Protein AF-A0AAW8L076-F1 (afdb_monomer_lite)

Foldseek 3Di:
DPPDDLLVLLLVLLVVLLVLLLVLLVCVVDPVSNVVSVVSNCVSVVVSVVSVLVVQLVVDDPVCSVVSSVVVVVVVVVVVVVCVVVVVVVVVVVDDPSVVSNVVSVVSVVVSVVSVVVVVVVVVD

Radius of gyration: 16.41 Å; chains: 1; bounding box: 40×29×45 Å

pLDDT: mean 88.2, std 8.02, range [49.84, 95.94]

Sequence (125 aa):
MDKLNPTTVIKYSYLIAFGLFIVAGLVSSNIFLLGLTIFLIGALLAGAQSSLLPLAAMFYPAVCRAVGVSWMHGIGRIGAILGAFFGSLIFTFNLSLSGIFFILALPTFISFIALSLKVIYEKSK

Secondary structure (DSSP, 8-state):
--SS-HHHHHHHHHHHHHHHHHHHHHSTT-HHHHHHHHHHHHHHHHHHHHHHHHHHHHHS-TTTHHHHHHHHHHHHHHHHHHHHHHHHHHHHTT--HHHHHHHHHHHHHHHHHHHHHHHHHHHT-

Structure (mmCIF, N/CA/C/O backbone):
data_AF-A0AAW8L076-F1
#
_entry.id   AF-A0AAW8L076-F1
#
loop_
_atom_site.group_PDB
_atom_site.id
_atom_site.type_symbol
_atom_site.label_atom_id
_atom_site.label_alt_id
_atom_site.label_comp_id
_atom_site.label_asym_id
_atom_site.label_entity_id
_atom_site.label_seq_id
_atom_site.pdbx_PDB_ins_code
_atom_site.Cartn_x
_atom_site.Cartn_y
_atom_site.Cartn_z
_atom_site.occupancy
_atom_site.B_iso_or_equiv
_atom_site.auth_seq_id
_atom_site.auth_comp_id
_atom_site.auth_asym_id
_atom_site.auth_atom_id
_atom_site.pdbx_PDB_model_num
ATOM 1 N N . MET A 1 1 ? 4.514 -0.003 17.520 1.00 53.19 1 MET A N 1
ATOM 2 C CA . MET A 1 1 ? 3.074 0.311 17.642 1.00 53.19 1 MET A CA 1
ATOM 3 C C . MET A 1 1 ? 2.709 0.935 18.989 1.00 53.19 1 MET A C 1
ATOM 5 O O . MET A 1 1 ? 1.584 1.388 19.113 1.00 53.19 1 MET A O 1
ATOM 9 N N . ASP A 1 2 ? 3.652 1.090 19.931 1.00 49.84 2 ASP A N 1
ATOM 10 C CA . ASP A 1 2 ? 3.307 1.448 21.321 1.00 49.84 2 ASP A CA 1
ATOM 11 C C . ASP A 1 2 ? 3.467 2.933 21.692 1.00 49.84 2 ASP A C 1
ATOM 13 O O . ASP A 1 2 ? 3.232 3.303 22.835 1.00 49.84 2 ASP A O 1
ATOM 17 N N . LYS A 1 3 ? 3.884 3.807 20.759 1.00 57.84 3 LYS A N 1
ATOM 18 C CA . LYS A 1 3 ? 4.128 5.238 21.060 1.00 57.84 3 LYS A CA 1
ATOM 19 C C . LYS A 1 3 ? 3.554 6.243 20.054 1.00 57.84 3 LYS A C 1
ATOM 21 O O . LYS A 1 3 ? 3.545 7.434 20.331 1.00 57.84 3 LYS A O 1
ATOM 26 N N . LEU A 1 4 ? 3.087 5.793 18.888 1.00 61.41 4 LEU A N 1
ATOM 27 C CA . LEU A 1 4 ? 2.571 6.650 17.811 1.00 61.41 4 LEU A CA 1
ATOM 28 C C . LEU A 1 4 ? 1.200 6.139 17.367 1.00 61.41 4 LEU A C 1
ATOM 30 O O . LEU A 1 4 ? 0.998 4.926 17.349 1.00 61.41 4 LEU A O 1
ATOM 34 N N . ASN A 1 5 ? 0.300 7.047 16.968 1.00 75.12 5 ASN A N 1
ATOM 35 C CA . ASN A 1 5 ? -1.038 6.716 16.464 1.00 75.12 5 ASN A CA 1
ATOM 36 C C . ASN A 1 5 ? -0.960 5.594 15.406 1.00 75.12 5 ASN A C 1
ATOM 38 O O . ASN A 1 5 ? -0.458 5.842 14.302 1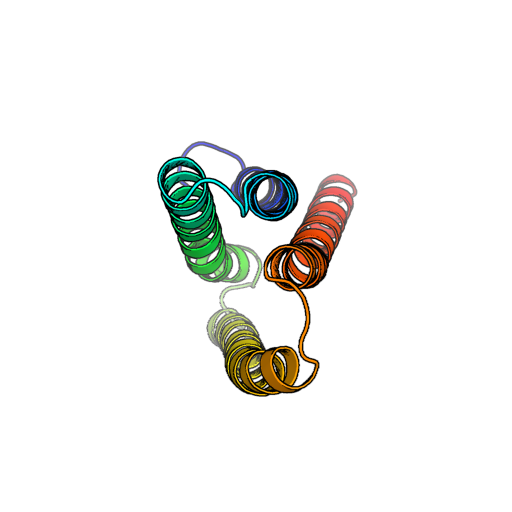.00 75.12 5 ASN A O 1
ATOM 42 N N . PRO A 1 6 ? -1.434 4.371 15.715 1.00 76.38 6 PRO A N 1
ATOM 43 C CA . PRO A 1 6 ? -1.132 3.180 14.921 1.00 76.38 6 PRO A CA 1
ATOM 44 C C .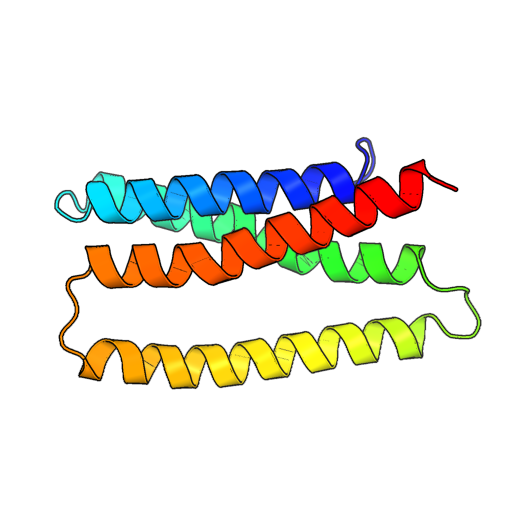 PRO A 1 6 ? -1.707 3.273 13.505 1.00 76.38 6 PRO A C 1
ATOM 46 O O . PRO A 1 6 ? -1.048 2.899 12.539 1.00 76.38 6 PRO A O 1
ATOM 49 N N . THR A 1 7 ? -2.887 3.874 13.357 1.00 80.88 7 THR A N 1
ATOM 50 C CA . THR A 1 7 ? -3.520 4.171 12.063 1.00 80.88 7 THR A CA 1
ATOM 51 C C . THR A 1 7 ? -2.676 5.086 11.181 1.00 80.88 7 THR A C 1
ATOM 53 O O . THR A 1 7 ? -2.523 4.839 9.985 1.00 80.88 7 THR A O 1
ATOM 56 N N . THR A 1 8 ? -2.106 6.137 11.769 1.00 83.31 8 THR A N 1
ATOM 57 C CA . THR A 1 8 ? -1.305 7.136 11.058 1.00 83.31 8 THR A CA 1
ATOM 58 C C . THR A 1 8 ? -0.008 6.533 10.534 1.00 83.31 8 THR A C 1
ATOM 60 O O . THR A 1 8 ? 0.353 6.790 9.387 1.00 83.31 8 THR A O 1
ATOM 63 N N . VAL A 1 9 ? 0.662 5.699 11.335 1.00 87.12 9 VAL A N 1
ATOM 64 C CA . VAL A 1 9 ? 1.902 5.023 10.926 1.00 87.12 9 VAL A CA 1
ATOM 65 C C . VAL A 1 9 ? 1.642 4.098 9.739 1.00 87.12 9 VAL A C 1
ATOM 67 O O . VAL A 1 9 ? 2.312 4.226 8.718 1.00 87.12 9 VAL A O 1
ATOM 70 N N . ILE A 1 10 ? 0.620 3.240 9.826 1.00 89.31 10 ILE A N 1
ATOM 71 C CA . ILE A 1 10 ? 0.287 2.277 8.763 1.00 89.31 10 ILE A CA 1
ATOM 72 C C . ILE A 1 10 ? -0.063 3.011 7.463 1.00 89.31 10 ILE A C 1
ATOM 74 O O . ILE A 1 10 ? 0.422 2.642 6.394 1.00 89.31 10 ILE A O 1
ATOM 78 N N . LYS A 1 11 ? -0.845 4.096 7.550 1.00 90.94 11 LYS A N 1
ATOM 79 C CA . LYS A 1 11 ? -1.176 4.946 6.400 1.00 90.94 11 LYS A CA 1
ATOM 80 C C . LYS A 1 11 ? 0.095 5.445 5.698 1.00 90.94 11 LYS A C 1
ATOM 82 O O . LYS A 1 11 ? 0.234 5.265 4.491 1.00 90.94 11 LYS A O 1
ATOM 87 N N . TYR A 1 12 ? 1.032 6.048 6.430 1.00 91.31 12 TYR A N 1
ATOM 88 C CA . TYR A 1 12 ? 2.269 6.548 5.821 1.00 91.31 12 TYR A CA 1
ATOM 89 C C . TYR A 1 12 ? 3.170 5.426 5.297 1.00 91.31 12 TYR A C 1
ATOM 91 O O . TYR A 1 12 ? 3.794 5.616 4.258 1.00 91.31 12 TYR A O 1
ATOM 99 N N . SER A 1 13 ? 3.186 4.245 5.922 1.00 92.62 13 SER A N 1
ATOM 100 C CA . SER A 1 13 ? 3.898 3.080 5.378 1.00 92.62 13 SER A CA 1
ATOM 101 C C . SER A 1 13 ? 3.388 2.686 3.987 1.00 92.62 13 SER A C 1
ATOM 103 O O . SER A 1 13 ? 4.206 2.454 3.100 1.00 92.62 13 SER A O 1
ATOM 105 N N . TYR A 1 14 ? 2.067 2.686 3.754 1.00 93.12 14 TYR A N 1
ATOM 106 C CA . TYR A 1 14 ? 1.507 2.441 2.415 1.00 93.12 14 TYR A CA 1
ATOM 107 C C . TYR A 1 14 ? 1.818 3.564 1.420 1.00 93.12 14 TYR A C 1
ATOM 109 O O . TYR A 1 14 ? 2.088 3.278 0.256 1.00 93.12 14 TYR A O 1
ATOM 117 N N . LEU A 1 15 ? 1.831 4.826 1.863 1.00 95.12 15 LEU A N 1
ATOM 118 C CA . LEU A 1 15 ? 2.193 5.959 1.003 1.00 95.12 15 LEU A CA 1
ATOM 119 C C . LEU A 1 15 ? 3.662 5.903 0.559 1.00 95.12 15 LEU A C 1
ATOM 121 O O . LEU A 1 15 ? 3.971 6.139 -0.606 1.00 95.12 15 LEU A O 1
ATOM 125 N N . ILE A 1 16 ? 4.567 5.572 1.483 1.00 95.06 16 ILE A N 1
ATOM 126 C CA . ILE A 1 16 ? 5.996 5.427 1.187 1.00 95.06 16 ILE A CA 1
ATOM 127 C C . ILE A 1 16 ? 6.211 4.221 0.267 1.00 95.06 16 ILE A C 1
ATOM 129 O O . ILE A 1 16 ? 6.937 4.336 -0.717 1.00 95.06 16 ILE A O 1
ATOM 133 N N . ALA A 1 17 ? 5.542 3.092 0.528 1.00 94.50 17 ALA A N 1
ATOM 134 C CA . ALA A 1 17 ? 5.602 1.922 -0.347 1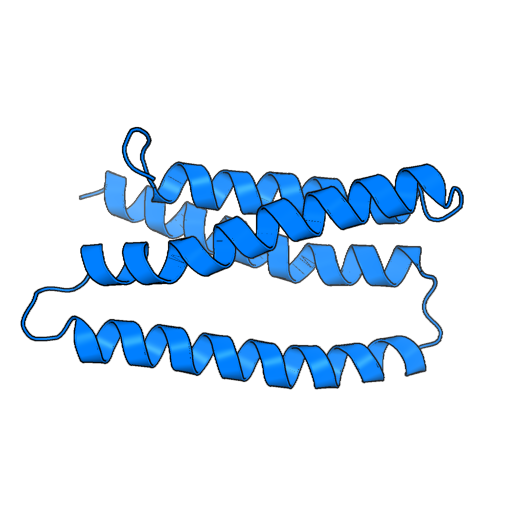.00 94.50 17 ALA A CA 1
ATOM 135 C C . ALA A 1 17 ? 5.105 2.232 -1.771 1.00 94.50 17 ALA A C 1
ATOM 137 O O . ALA A 1 17 ? 5.733 1.806 -2.737 1.00 94.50 17 ALA A O 1
ATOM 138 N N . PHE A 1 18 ? 4.035 3.022 -1.914 1.00 95.94 18 PHE A N 1
ATOM 139 C CA . PHE A 1 18 ? 3.557 3.504 -3.213 1.00 95.94 18 PHE A CA 1
ATOM 140 C C . PHE A 1 18 ? 4.628 4.315 -3.959 1.00 95.94 18 PHE A C 1
ATOM 142 O O . PHE A 1 18 ? 4.926 4.027 -5.119 1.00 95.94 18 PHE A O 1
ATOM 149 N N . GLY A 1 19 ? 5.256 5.285 -3.286 1.00 94.25 19 GLY A N 1
ATOM 150 C CA . GLY A 1 19 ? 6.354 6.057 -3.870 1.00 94.25 19 GLY A CA 1
ATOM 151 C C . GLY A 1 19 ? 7.536 5.173 -4.278 1.00 94.25 19 GLY A C 1
ATOM 152 O O . GLY A 1 19 ? 8.082 5.329 -5.368 1.00 94.25 19 GLY A O 1
ATOM 153 N N . LEU A 1 20 ? 7.891 4.190 -3.448 1.00 94.50 20 LEU A N 1
ATOM 154 C CA . LEU A 1 20 ? 8.965 3.246 -3.751 1.00 94.50 20 LEU A CA 1
ATOM 155 C C . LEU A 1 20 ? 8.643 2.336 -4.941 1.00 94.50 20 LEU A C 1
ATOM 157 O O . LEU A 1 20 ? 9.558 2.029 -5.697 1.00 94.50 20 LEU A O 1
ATOM 161 N N . PHE A 1 21 ? 7.383 1.945 -5.158 1.00 94.69 21 PHE A N 1
ATOM 162 C CA . PHE A 1 21 ? 6.988 1.211 -6.367 1.00 94.69 21 PHE A CA 1
ATOM 163 C C . PHE A 1 21 ? 7.203 2.034 -7.640 1.00 94.69 21 PHE A C 1
ATOM 165 O O . PHE A 1 21 ? 7.709 1.508 -8.630 1.00 94.69 21 PHE A O 1
ATOM 172 N N . ILE A 1 22 ? 6.888 3.332 -7.607 1.00 94.50 22 ILE A N 1
ATOM 173 C CA . ILE A 1 22 ? 7.158 4.238 -8.734 1.00 94.50 22 ILE A CA 1
ATOM 174 C C . ILE A 1 22 ? 8.667 4.328 -8.986 1.00 94.50 22 ILE A C 1
ATOM 176 O O . ILE A 1 22 ? 9.114 4.188 -10.123 1.00 94.50 22 ILE A O 1
ATOM 180 N N . VAL A 1 23 ? 9.464 4.505 -7.927 1.00 93.69 23 VAL A N 1
ATOM 181 C CA . VAL A 1 23 ? 10.931 4.556 -8.033 1.00 93.69 23 VAL A CA 1
ATOM 182 C C . VAL A 1 23 ? 11.498 3.233 -8.557 1.00 93.69 23 VAL A C 1
ATOM 184 O O . VAL A 1 23 ? 12.354 3.254 -9.437 1.00 93.69 23 VAL A O 1
ATOM 187 N N . ALA A 1 24 ? 10.997 2.084 -8.097 1.00 92.81 24 ALA A N 1
ATOM 188 C CA . ALA A 1 24 ? 11.401 0.768 -8.596 1.00 92.81 24 ALA A CA 1
ATOM 189 C C . ALA A 1 24 ? 11.109 0.613 -10.099 1.00 92.81 24 ALA A C 1
ATOM 191 O O . ALA A 1 24 ? 11.925 0.056 -10.833 1.00 92.81 24 ALA A O 1
ATOM 192 N N . GLY A 1 25 ? 9.990 1.172 -10.573 1.00 90.94 25 GLY A N 1
ATOM 193 C CA . GLY A 1 25 ? 9.662 1.231 -11.995 1.00 90.94 25 GLY A CA 1
ATOM 194 C C . GLY A 1 25 ? 10.636 2.084 -12.815 1.00 90.94 25 GLY A C 1
ATOM 195 O O . GLY A 1 25 ? 10.959 1.717 -13.942 1.00 90.94 25 GLY A O 1
ATOM 196 N N . LEU A 1 26 ? 11.138 3.191 -12.264 1.00 90.38 26 LEU A N 1
ATOM 197 C CA . LEU A 1 26 ? 12.093 4.078 -12.947 1.00 90.38 26 LEU A CA 1
ATOM 198 C C . LEU A 1 26 ? 13.531 3.543 -12.924 1.00 90.38 26 LEU A C 1
ATOM 200 O O . LEU A 1 26 ? 14.303 3.791 -13.847 1.00 90.38 26 LEU A O 1
ATOM 204 N N . VAL A 1 27 ? 13.896 2.808 -11.873 1.00 90.88 27 VAL A N 1
ATOM 205 C CA . VAL A 1 27 ? 15.259 2.304 -11.655 1.00 90.88 27 VAL A CA 1
ATOM 206 C C . VAL A 1 27 ? 15.402 0.829 -12.062 1.00 90.88 27 VAL A C 1
ATOM 208 O O . VAL A 1 27 ? 16.387 0.168 -11.736 1.00 90.88 27 VAL A O 1
ATOM 211 N N . SER A 1 28 ? 14.463 0.305 -12.855 1.00 84.31 28 SER A N 1
ATOM 212 C CA . SER A 1 28 ? 14.457 -1.094 -13.308 1.00 84.31 28 SER A CA 1
ATOM 213 C C . SER A 1 28 ? 15.733 -1.528 -14.044 1.00 84.31 28 SER A C 1
ATOM 215 O O . SER A 1 28 ? 16.012 -2.719 -14.128 1.00 84.31 28 SER A O 1
ATOM 217 N N . SER A 1 29 ? 16.517 -0.580 -14.566 1.00 84.81 29 SER A N 1
ATOM 218 C CA . SER A 1 29 ? 17.762 -0.839 -15.301 1.00 84.81 29 SER A CA 1
ATOM 219 C C . SER A 1 29 ? 18.969 -1.145 -14.404 1.00 84.81 29 SER A C 1
ATOM 221 O O . SER A 1 29 ? 19.929 -1.750 -14.875 1.00 84.81 29 SER A O 1
ATOM 223 N N . ASN A 1 30 ? 18.961 -0.729 -13.130 1.00 90.62 30 ASN A N 1
ATOM 224 C CA . ASN A 1 30 ? 20.080 -0.940 -12.206 1.00 90.62 30 ASN A CA 1
ATOM 225 C C . ASN A 1 30 ? 19.698 -1.955 -11.121 1.00 90.62 30 ASN A C 1
ATOM 227 O O . ASN A 1 30 ? 18.965 -1.634 -10.187 1.00 90.62 30 ASN A O 1
ATOM 231 N N . ILE A 1 31 ? 20.254 -3.166 -11.220 1.00 91.00 31 ILE A N 1
ATOM 232 C CA . ILE A 1 31 ? 19.988 -4.294 -10.312 1.00 91.00 31 ILE A CA 1
ATOM 233 C C . ILE A 1 31 ? 20.214 -3.949 -8.837 1.00 91.00 31 ILE A C 1
ATOM 235 O O . ILE A 1 31 ? 19.438 -4.388 -7.989 1.00 91.00 31 ILE A O 1
ATOM 239 N N . PHE A 1 32 ? 21.238 -3.155 -8.511 1.00 93.81 32 PHE A N 1
ATOM 240 C CA . PHE A 1 32 ? 21.551 -2.842 -7.117 1.00 93.81 32 PHE A CA 1
ATOM 241 C C . PHE A 1 32 ? 20.488 -1.928 -6.491 1.00 93.81 32 PHE A C 1
ATOM 243 O O . PHE A 1 32 ? 19.958 -2.229 -5.420 1.00 93.81 32 PHE A O 1
ATOM 250 N N . LEU A 1 33 ? 20.118 -0.841 -7.179 1.00 91.44 33 LEU A N 1
ATOM 251 C CA . LEU A 1 33 ? 19.060 0.060 -6.702 1.00 91.44 33 LEU A CA 1
ATOM 252 C C . LEU A 1 33 ? 17.682 -0.614 -6.738 1.00 91.44 33 LEU A C 1
ATOM 254 O O . LEU A 1 33 ? 16.859 -0.380 -5.850 1.00 91.44 33 LEU A O 1
ATOM 258 N N . LEU A 1 34 ? 17.430 -1.469 -7.729 1.00 92.88 34 LEU A N 1
ATOM 259 C CA . LEU A 1 34 ? 16.206 -2.257 -7.800 1.00 92.88 34 LEU A CA 1
ATOM 260 C C . LEU A 1 34 ? 16.088 -3.207 -6.595 1.00 92.88 34 LEU A C 1
ATOM 262 O O . LEU A 1 34 ? 15.055 -3.241 -5.932 1.00 92.88 34 LEU A O 1
ATOM 266 N N . GLY A 1 35 ? 17.158 -3.928 -6.254 1.00 92.56 35 GLY A N 1
ATOM 267 C CA . GLY A 1 35 ? 17.182 -4.802 -5.079 1.00 92.56 35 GLY A CA 1
ATOM 268 C C . GLY A 1 35 ? 16.929 -4.037 -3.778 1.00 92.56 35 GLY A C 1
ATOM 269 O O . GLY A 1 35 ? 16.107 -4.458 -2.962 1.00 92.56 35 GLY A O 1
ATOM 270 N N . LEU A 1 36 ? 17.569 -2.875 -3.613 1.00 95.12 36 LEU A N 1
ATOM 271 C CA . LEU A 1 36 ? 17.378 -2.019 -2.440 1.00 95.12 36 LEU A CA 1
ATOM 272 C C . LEU A 1 36 ? 15.933 -1.508 -2.328 1.00 95.12 36 LEU A C 1
ATOM 274 O O . LEU A 1 36 ? 15.341 -1.552 -1.251 1.00 95.12 36 LEU A O 1
ATOM 278 N N . THR A 1 37 ? 15.346 -1.043 -3.432 1.00 93.94 37 THR A N 1
ATOM 279 C CA . THR A 1 37 ? 13.963 -0.539 -3.443 1.00 93.94 37 THR A CA 1
ATOM 280 C C . THR A 1 37 ? 12.952 -1.648 -3.160 1.00 93.94 37 THR A C 1
ATOM 282 O O . THR A 1 37 ? 12.080 -1.454 -2.315 1.00 93.94 37 THR A O 1
ATOM 285 N N . ILE A 1 38 ? 13.101 -2.832 -3.762 1.00 94.00 38 ILE A N 1
ATOM 286 C CA . ILE A 1 38 ? 12.242 -3.997 -3.486 1.00 94.00 38 ILE A CA 1
ATOM 287 C C . ILE A 1 38 ? 12.361 -4.437 -2.022 1.00 94.00 38 ILE A C 1
ATOM 289 O O . ILE A 1 38 ? 11.346 -4.729 -1.387 1.00 94.00 38 ILE A O 1
ATOM 293 N N . PHE A 1 39 ? 13.572 -4.441 -1.461 1.00 95.69 39 PHE A N 1
ATOM 294 C CA . PHE A 1 39 ? 13.784 -4.754 -0.049 1.00 95.69 39 PHE A CA 1
ATOM 295 C C . PHE A 1 39 ? 13.028 -3.782 0.867 1.00 95.69 39 PHE A C 1
ATOM 297 O O . PHE A 1 39 ? 12.312 -4.212 1.775 1.00 95.69 39 PHE A O 1
ATOM 304 N N . LEU A 1 40 ? 13.123 -2.475 0.598 1.00 95.56 40 LEU A N 1
ATOM 305 C CA . LEU A 1 40 ? 12.409 -1.449 1.362 1.00 95.56 40 LEU A CA 1
ATOM 306 C C . LEU A 1 40 ? 10.885 -1.583 1.229 1.00 95.56 40 LEU A C 1
ATOM 308 O O . LEU A 1 40 ? 10.178 -1.489 2.234 1.00 95.56 40 LEU A O 1
ATOM 312 N N . ILE A 1 41 ? 10.379 -1.851 0.020 1.00 95.31 41 ILE A N 1
ATOM 313 C CA . ILE A 1 41 ? 8.953 -2.127 -0.226 1.00 95.31 41 ILE A CA 1
ATOM 314 C C . ILE A 1 41 ? 8.496 -3.320 0.620 1.00 95.31 41 ILE A C 1
ATOM 316 O O . ILE A 1 41 ? 7.487 -3.226 1.323 1.00 95.31 41 ILE A O 1
ATOM 320 N N . GLY A 1 42 ? 9.249 -4.422 0.587 1.00 94.06 42 GLY A N 1
ATOM 321 C CA . GLY A 1 42 ? 8.948 -5.632 1.347 1.00 94.06 42 GLY A CA 1
ATOM 322 C C . GLY A 1 42 ? 8.914 -5.380 2.853 1.00 94.06 42 GLY A C 1
ATOM 323 O O . GLY A 1 42 ? 7.942 -5.749 3.513 1.00 94.06 42 GLY A O 1
ATOM 324 N N . ALA A 1 43 ? 9.922 -4.689 3.390 1.00 93.69 43 ALA A N 1
ATOM 325 C CA . ALA A 1 43 ? 9.992 -4.348 4.810 1.00 93.69 43 ALA A CA 1
ATOM 326 C C . ALA A 1 43 ? 8.795 -3.489 5.262 1.00 93.69 43 ALA A C 1
ATOM 328 O O . ALA A 1 43 ? 8.173 -3.774 6.290 1.00 93.69 43 ALA A O 1
ATOM 329 N N . LEU A 1 44 ? 8.430 -2.470 4.475 1.00 93.38 44 LEU A N 1
ATOM 330 C CA . LEU A 1 44 ? 7.306 -1.579 4.777 1.00 93.38 44 LEU A CA 1
ATOM 331 C C . LEU A 1 44 ? 5.958 -2.300 4.705 1.00 93.38 44 LEU A C 1
ATOM 333 O O . LEU A 1 44 ? 5.149 -2.177 5.627 1.00 93.38 44 LEU A O 1
ATOM 337 N N . LEU A 1 45 ? 5.709 -3.062 3.637 1.00 92.75 45 LEU A N 1
ATOM 338 C CA . LEU A 1 45 ? 4.431 -3.748 3.443 1.00 92.75 45 LEU A CA 1
ATOM 339 C C . LEU A 1 45 ? 4.239 -4.906 4.422 1.00 92.75 45 LEU A C 1
ATOM 341 O O . LEU A 1 45 ? 3.144 -5.054 4.959 1.00 92.75 45 LEU A O 1
ATOM 345 N N . ALA A 1 46 ? 5.280 -5.688 4.717 1.00 91.31 46 ALA A N 1
ATOM 346 C CA . ALA A 1 46 ? 5.194 -6.76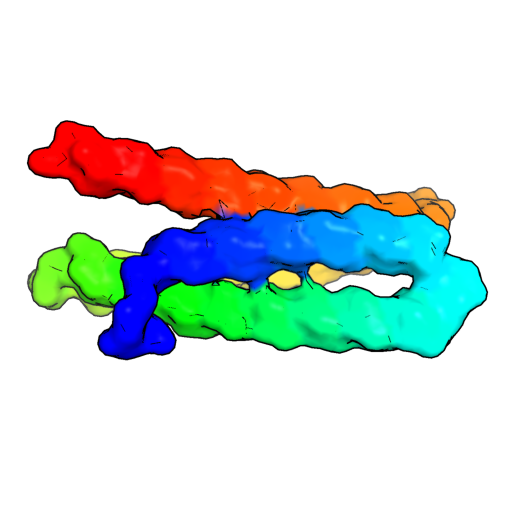1 5.709 1.00 91.31 46 ALA A CA 1
ATOM 347 C C . ALA A 1 46 ? 4.897 -6.208 7.117 1.00 91.31 46 ALA A C 1
ATOM 349 O O . ALA A 1 46 ? 4.048 -6.740 7.845 1.00 91.31 46 ALA A O 1
ATOM 350 N N . GLY A 1 47 ? 5.530 -5.087 7.484 1.00 88.62 47 GLY A N 1
ATOM 351 C CA . GLY A 1 47 ? 5.234 -4.377 8.731 1.00 88.62 47 GLY A CA 1
ATOM 352 C C . GLY A 1 47 ? 3.813 -3.798 8.761 1.00 88.62 47 GLY A C 1
ATOM 353 O O . GLY A 1 47 ? 3.097 -3.926 9.757 1.00 88.62 47 GLY A O 1
ATOM 354 N N . ALA A 1 48 ? 3.356 -3.212 7.654 1.00 90.56 48 ALA A N 1
ATOM 355 C CA . ALA A 1 48 ? 2.007 -2.660 7.547 1.00 90.56 48 ALA A CA 1
ATOM 356 C C . ALA A 1 48 ? 0.919 -3.751 7.592 1.00 90.56 48 ALA A C 1
ATOM 358 O O . ALA A 1 48 ? -0.104 -3.576 8.244 1.00 90.56 48 ALA A O 1
ATOM 359 N N . GLN A 1 49 ? 1.137 -4.898 6.948 1.00 88.62 49 GLN A N 1
ATOM 360 C CA . GLN A 1 49 ? 0.186 -6.015 6.935 1.00 88.62 49 GLN A CA 1
ATOM 361 C C . GLN A 1 49 ? 0.044 -6.676 8.311 1.00 88.62 49 GLN A C 1
ATOM 363 O O . GLN A 1 49 ? -1.072 -6.925 8.765 1.00 88.62 49 GLN A O 1
ATOM 368 N N . SER A 1 50 ? 1.154 -6.905 9.017 1.00 88.69 50 SER A N 1
ATOM 369 C CA . SER A 1 50 ? 1.122 -7.507 10.360 1.00 88.69 50 SER A CA 1
ATOM 370 C C . SER A 1 50 ? 0.466 -6.601 11.411 1.00 88.69 50 SER A C 1
ATOM 372 O O . SER A 1 50 ? -0.189 -7.091 12.331 1.00 88.69 50 SER A O 1
ATOM 374 N N . SER A 1 51 ? 0.567 -5.281 11.249 1.00 88.56 51 SER A N 1
ATOM 375 C CA . SER A 1 51 ? -0.017 -4.294 12.167 1.00 88.56 51 SER A CA 1
ATOM 376 C C . SER A 1 51 ? -1.516 -4.026 11.956 1.00 88.56 51 SER A C 1
ATOM 378 O O . SER A 1 51 ? -2.171 -3.507 12.866 1.00 88.56 51 SER A O 1
ATOM 380 N N . LEU A 1 52 ? -2.099 -4.435 10.821 1.00 88.38 52 LEU A N 1
ATOM 381 C CA . LEU A 1 52 ? -3.542 -4.315 10.565 1.00 88.38 52 LEU A CA 1
ATOM 382 C C . LEU A 1 52 ? -4.388 -5.225 11.471 1.00 88.38 52 LEU A C 1
ATOM 384 O O . LEU A 1 52 ? -5.461 -4.808 11.907 1.00 88.38 52 LEU A O 1
ATOM 388 N N . LEU A 1 53 ? -3.914 -6.437 11.802 1.00 87.19 53 LEU A N 1
ATOM 389 C CA . LEU A 1 53 ? -4.662 -7.357 12.675 1.00 87.19 53 LEU A CA 1
ATOM 390 C C . LEU A 1 53 ? -4.870 -6.783 14.088 1.00 87.19 53 LEU A C 1
ATOM 392 O O . LEU A 1 53 ? -6.019 -6.720 14.535 1.00 87.19 53 LEU A O 1
ATOM 396 N N . PRO A 1 54 ? -3.824 -6.305 14.791 1.00 87.31 54 PRO A N 1
ATOM 397 C CA . PRO A 1 54 ? -4.005 -5.652 16.085 1.00 87.31 54 PRO A CA 1
ATOM 398 C C . PRO A 1 54 ? -4.833 -4.368 15.993 1.00 87.31 54 PRO A C 1
ATOM 400 O O . PRO A 1 54 ? -5.611 -4.078 16.900 1.00 87.31 54 PRO A O 1
ATOM 403 N N . LEU A 1 55 ? -4.718 -3.615 14.892 1.00 86.56 55 LEU A N 1
ATOM 404 C CA . LEU A 1 55 ? -5.534 -2.420 14.680 1.00 86.56 55 LEU A CA 1
ATOM 405 C C . LEU A 1 55 ? -7.034 -2.754 14.644 1.00 86.56 55 LEU A C 1
ATOM 407 O O . LEU A 1 55 ? -7.828 -2.059 15.277 1.00 86.56 55 LEU A O 1
ATOM 411 N N . ALA A 1 56 ? -7.423 -3.824 13.948 1.00 85.56 56 ALA A N 1
ATOM 412 C CA . ALA A 1 56 ? -8.807 -4.289 13.942 1.00 85.56 56 ALA A CA 1
ATOM 413 C C . ALA A 1 56 ? -9.255 -4.779 15.327 1.00 85.56 56 ALA A C 1
ATOM 415 O O . ALA A 1 56 ? -10.364 -4.470 15.763 1.00 85.56 56 ALA A O 1
ATOM 416 N N . ALA A 1 57 ? -8.383 -5.478 16.058 1.00 86.19 57 ALA A N 1
ATOM 417 C CA . ALA A 1 57 ? -8.683 -5.954 17.407 1.00 86.19 57 ALA A CA 1
ATOM 418 C C . ALA A 1 57 ? -8.980 -4.809 18.396 1.00 86.19 57 ALA A C 1
ATOM 420 O O . ALA A 1 57 ? -9.848 -4.959 19.258 1.00 86.19 57 ALA A O 1
ATOM 421 N N . MET A 1 58 ? -8.301 -3.665 18.253 1.00 85.56 58 MET A N 1
ATOM 422 C CA . MET A 1 58 ? -8.557 -2.464 19.060 1.00 85.56 58 MET A CA 1
ATOM 423 C C . MET A 1 58 ? -9.873 -1.763 18.700 1.00 85.56 58 MET A C 1
ATOM 425 O O . MET A 1 58 ? -10.449 -1.088 19.547 1.00 85.56 58 MET A O 1
ATOM 429 N N . PHE A 1 59 ? -10.360 -1.923 17.467 1.00 82.12 59 PHE A N 1
ATOM 430 C CA . PHE A 1 59 ? -11.578 -1.262 16.997 1.00 82.12 59 PHE A CA 1
ATOM 431 C C . PHE A 1 59 ? -12.863 -2.005 17.400 1.00 82.12 59 PHE A C 1
ATOM 433 O O . PHE A 1 59 ? -13.884 -1.372 17.663 1.00 82.12 59 PHE A O 1
ATOM 440 N N . TYR A 1 60 ? -12.832 -3.341 17.462 1.00 84.19 60 TYR A N 1
ATOM 441 C CA . TYR A 1 60 ? -14.012 -4.144 17.800 1.00 84.19 60 TYR A CA 1
ATOM 442 C C . TYR A 1 60 ? -14.205 -4.326 19.324 1.00 84.19 60 TYR A C 1
ATOM 444 O O . TYR A 1 60 ? -13.240 -4.623 20.044 1.00 84.19 60 TYR A O 1
ATOM 452 N N . PRO A 1 61 ? -15.452 -4.225 19.837 1.00 85.75 61 PRO A N 1
ATOM 453 C CA . PRO A 1 61 ? -15.757 -4.517 21.235 1.00 85.75 61 PRO A CA 1
ATOM 454 C C . PRO A 1 61 ? -15.515 -5.997 21.553 1.00 85.75 61 PRO A C 1
ATOM 456 O O . PRO A 1 61 ? -15.591 -6.863 20.681 1.00 85.75 61 PRO A O 1
ATOM 459 N N . ALA A 1 62 ? -15.229 -6.296 22.823 1.00 88.62 62 ALA A N 1
ATOM 460 C CA . ALA A 1 62 ? -14.758 -7.617 23.252 1.00 88.62 62 ALA A CA 1
ATOM 461 C C . ALA A 1 62 ? -15.677 -8.774 22.821 1.00 88.62 62 ALA A C 1
ATOM 463 O O . ALA A 1 62 ? -15.181 -9.832 22.448 1.00 88.62 62 ALA A O 1
ATOM 464 N N . VAL A 1 63 ? -16.993 -8.541 22.798 1.00 90.44 63 VAL A N 1
ATOM 465 C CA . VAL A 1 63 ? -18.015 -9.547 22.468 1.00 90.44 63 VAL A CA 1
ATOM 466 C C . VAL A 1 63 ? -17.920 -10.036 21.015 1.00 90.44 63 VAL A C 1
ATOM 468 O O . VAL A 1 63 ? -18.201 -11.197 20.746 1.00 90.44 63 VAL A O 1
ATOM 471 N N . CYS A 1 64 ? -17.488 -9.189 20.073 1.00 88.56 64 CYS A N 1
ATOM 472 C CA . CYS A 1 64 ? -17.397 -9.543 18.649 1.00 88.56 64 CYS A CA 1
ATOM 473 C C . CYS A 1 64 ? -15.980 -9.435 18.061 1.00 88.56 64 CYS A C 1
ATOM 475 O O . CYS A 1 64 ? -15.789 -9.671 16.868 1.00 88.56 64 CYS A O 1
ATOM 477 N N . ARG A 1 65 ? -14.967 -9.138 18.886 1.00 91.00 65 ARG A N 1
ATOM 478 C CA . ARG A 1 65 ? -13.576 -8.941 18.449 1.00 91.00 65 ARG A CA 1
ATOM 479 C C . ARG A 1 65 ? -13.009 -10.130 17.679 1.00 91.00 65 ARG A C 1
ATOM 481 O O . ARG A 1 65 ? -12.417 -9.934 16.623 1.00 91.00 65 ARG A O 1
ATOM 488 N N . ALA A 1 66 ? -13.203 -11.348 18.184 1.00 89.62 66 ALA A N 1
ATOM 489 C CA . ALA A 1 66 ? -12.673 -12.554 17.547 1.00 89.62 66 ALA A CA 1
ATOM 490 C C . ALA A 1 66 ? -13.261 -12.770 16.141 1.00 89.62 66 ALA A C 1
ATOM 492 O O . ALA A 1 66 ? -12.523 -13.064 15.205 1.00 89.62 66 ALA A O 1
ATOM 493 N N . VAL A 1 67 ? -14.571 -12.549 15.986 1.00 91.50 67 VAL A 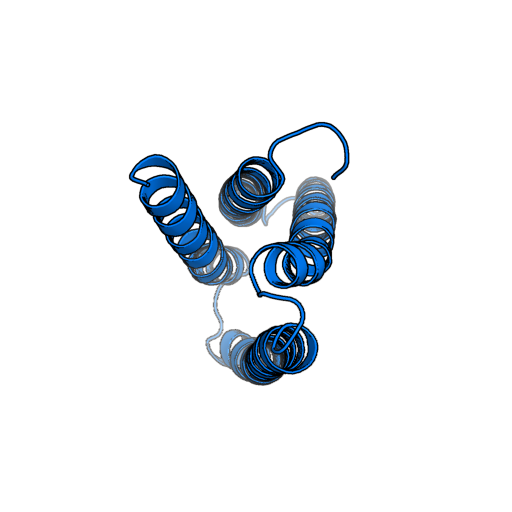N 1
ATOM 494 C CA . VAL A 1 67 ? -15.286 -12.691 14.708 1.00 91.50 67 VAL A CA 1
ATOM 495 C C . VAL A 1 67 ? -14.909 -11.572 13.731 1.00 91.50 67 VAL A C 1
ATOM 497 O O . VAL A 1 67 ? -14.699 -11.826 12.548 1.00 91.50 67 VAL A O 1
ATOM 500 N N . GLY A 1 68 ? -14.773 -10.333 14.209 1.00 87.94 68 GLY A N 1
ATOM 501 C CA . GLY A 1 68 ? -14.352 -9.209 13.367 1.00 87.94 68 GLY A CA 1
ATOM 502 C C . GLY A 1 68 ? -12.928 -9.378 12.827 1.00 87.94 68 GLY A C 1
ATOM 503 O O . GLY A 1 68 ? -12.679 -9.186 11.636 1.00 87.94 68 GLY A O 1
ATOM 504 N N . VAL A 1 69 ? -11.990 -9.798 13.683 1.00 90.31 69 VAL A N 1
ATOM 505 C CA . VAL A 1 69 ? -10.594 -10.036 13.282 1.00 90.31 69 VAL A CA 1
ATOM 506 C C . VAL A 1 69 ? -10.479 -11.233 12.330 1.00 90.31 69 VAL A C 1
ATOM 508 O O . VAL A 1 69 ? -9.707 -11.163 11.370 1.00 90.31 69 VAL A O 1
ATOM 511 N N . SER A 1 70 ? -11.251 -12.307 12.538 1.00 90.75 70 SER A N 1
ATOM 512 C CA . SER A 1 70 ? -11.225 -13.474 11.646 1.00 90.75 70 SER A CA 1
ATOM 513 C C . SER A 1 70 ? -11.759 -13.150 10.248 1.00 90.75 70 SER A C 1
ATOM 515 O O . SER A 1 70 ? -11.125 -13.537 9.266 1.00 90.75 70 SER A O 1
ATOM 517 N N . TRP A 1 71 ? -12.839 -12.369 10.134 1.00 92.81 71 TRP A N 1
ATOM 518 C CA . TRP A 1 71 ? -13.336 -11.876 8.843 1.00 92.81 71 TRP A CA 1
ATOM 519 C C . TRP A 1 71 ? -12.307 -11.015 8.114 1.00 92.81 71 TRP A C 1
ATOM 521 O O . TRP A 1 71 ? -12.061 -11.221 6.924 1.00 92.81 71 TRP A O 1
ATOM 531 N N . MET A 1 72 ? -11.653 -10.095 8.829 1.00 90.25 72 MET A N 1
ATOM 532 C CA . MET A 1 72 ? -10.601 -9.264 8.245 1.00 90.25 72 MET A CA 1
ATOM 533 C C . MET A 1 72 ? -9.445 -10.119 7.700 1.00 90.25 72 MET A C 1
ATOM 535 O O . MET A 1 72 ? -8.990 -9.905 6.575 1.00 90.25 72 MET A O 1
ATOM 539 N N . HIS A 1 73 ? -8.986 -11.114 8.468 1.00 89.00 73 HIS A N 1
ATOM 540 C CA . HIS A 1 73 ? -7.920 -12.009 8.017 1.00 89.00 73 HIS A CA 1
ATOM 541 C C . HIS A 1 73 ? -8.360 -12.884 6.834 1.00 89.00 73 HIS A C 1
ATOM 543 O O . HIS A 1 73 ? -7.589 -13.066 5.891 1.00 89.00 73 HIS A O 1
ATOM 549 N N . GLY A 1 74 ? -9.599 -13.386 6.855 1.00 91.69 74 GLY A N 1
ATOM 550 C CA . GLY A 1 74 ? -10.179 -14.177 5.769 1.00 91.69 74 GLY A CA 1
ATOM 551 C C . GLY A 1 74 ? -10.185 -13.420 4.440 1.00 91.69 74 GLY A C 1
ATOM 552 O O . GLY A 1 74 ? -9.680 -13.931 3.440 1.00 91.69 74 GLY A O 1
ATOM 553 N N . ILE A 1 75 ? -10.646 -12.167 4.440 1.00 91.44 75 ILE A N 1
ATOM 554 C CA . ILE A 1 75 ? -10.616 -11.300 3.250 1.00 91.44 75 ILE A CA 1
ATOM 555 C C . ILE A 1 75 ? -9.171 -11.060 2.783 1.00 91.44 75 ILE A C 1
ATOM 557 O O . ILE A 1 75 ? -8.886 -11.143 1.587 1.00 91.44 75 ILE A O 1
ATOM 561 N N . GLY A 1 76 ? -8.237 -10.841 3.715 1.00 89.50 76 GLY A N 1
ATOM 562 C CA . GLY A 1 76 ? -6.813 -10.701 3.391 1.00 89.50 76 GLY A CA 1
ATOM 563 C C . GLY A 1 76 ? -6.237 -11.917 2.653 1.00 89.50 76 GLY A C 1
ATOM 564 O O . GLY A 1 76 ? -5.454 -11.764 1.714 1.00 89.50 76 GLY A O 1
ATOM 565 N N . ARG A 1 77 ? -6.666 -13.135 3.012 1.00 92.12 77 ARG A N 1
ATOM 566 C CA . ARG A 1 77 ? -6.245 -14.370 2.327 1.00 92.12 77 ARG A CA 1
ATOM 567 C C . ARG A 1 77 ? -6.822 -14.501 0.923 1.00 92.12 77 ARG A C 1
ATOM 569 O O . ARG A 1 77 ? -6.095 -14.927 0.030 1.00 92.12 77 ARG A O 1
ATOM 576 N N . ILE A 1 78 ? -8.068 -14.083 0.705 1.00 93.31 78 ILE A N 1
ATOM 577 C CA . ILE A 1 78 ? -8.654 -14.029 -0.644 1.00 93.31 78 ILE A CA 1
ATOM 578 C C . ILE A 1 78 ? -7.821 -13.100 -1.536 1.00 93.31 78 ILE A C 1
ATOM 580 O O . ILE A 1 78 ? -7.475 -13.472 -2.656 1.00 93.31 78 ILE A O 1
ATOM 584 N N . GLY A 1 79 ? -7.418 -11.938 -1.013 1.00 89.38 79 GLY A N 1
ATOM 585 C CA . GLY A 1 79 ? -6.522 -11.017 -1.715 1.00 89.38 79 GLY A CA 1
ATOM 586 C C . GLY A 1 79 ? -5.178 -11.649 -2.092 1.00 89.38 79 GLY A C 1
ATOM 587 O O . GLY A 1 79 ? -4.706 -11.443 -3.205 1.00 89.38 79 GLY A O 1
ATOM 588 N N . ALA A 1 80 ? -4.587 -12.469 -1.219 1.00 89.44 80 ALA A N 1
ATOM 589 C CA . ALA A 1 80 ? -3.345 -13.184 -1.523 1.00 89.44 80 ALA A CA 1
ATOM 590 C C . ALA A 1 80 ? -3.518 -14.238 -2.634 1.00 89.44 80 ALA A C 1
ATOM 592 O O . ALA A 1 80 ? -2.659 -14.349 -3.509 1.00 89.44 80 ALA A O 1
ATOM 593 N N . ILE A 1 81 ? -4.634 -14.978 -2.633 1.00 93.44 81 ILE A N 1
ATOM 594 C CA . ILE A 1 81 ? -4.954 -15.969 -3.675 1.00 93.44 81 ILE A CA 1
ATOM 595 C C . ILE A 1 81 ? -5.141 -15.273 -5.026 1.00 93.44 81 ILE A C 1
ATOM 597 O O . ILE A 1 81 ? -4.508 -15.648 -6.014 1.00 93.44 81 ILE A O 1
ATOM 601 N N . LEU A 1 82 ? -5.964 -14.221 -5.059 1.00 92.00 82 LEU A N 1
ATOM 602 C CA . LEU A 1 82 ? -6.177 -13.419 -6.262 1.00 92.00 82 LEU A CA 1
ATOM 603 C C . LEU A 1 82 ? -4.876 -12.752 -6.720 1.00 92.00 82 LEU A C 1
ATOM 605 O O . LEU A 1 82 ? -4.597 -12.722 -7.911 1.00 92.00 82 LEU A O 1
ATOM 609 N N . GLY A 1 83 ? -4.049 -12.272 -5.791 1.00 89.31 83 GLY A N 1
ATOM 610 C CA . GLY A 1 83 ? -2.749 -11.676 -6.090 1.00 89.31 83 GLY A CA 1
ATOM 611 C C . GLY A 1 83 ? -1.787 -12.653 -6.765 1.00 89.31 83 GLY A C 1
ATOM 612 O O . GLY A 1 83 ? -1.133 -12.275 -7.732 1.00 89.31 83 GLY A O 1
ATOM 613 N N . ALA A 1 84 ? -1.735 -13.913 -6.324 1.00 89.62 84 ALA A N 1
ATOM 614 C CA . ALA A 1 84 ? -0.940 -14.947 -6.990 1.00 89.62 84 ALA A CA 1
ATOM 615 C C . ALA A 1 84 ? -1.470 -15.259 -8.401 1.00 89.62 84 ALA A C 1
ATOM 617 O O . ALA A 1 84 ? -0.685 -15.395 -9.339 1.00 89.62 84 ALA A O 1
ATOM 618 N N . PHE A 1 85 ? -2.797 -15.312 -8.560 1.00 90.25 85 PHE A N 1
ATOM 619 C CA . PHE A 1 85 ? -3.446 -15.555 -9.849 1.00 90.25 85 PHE A CA 1
ATOM 620 C C . PHE A 1 85 ? -3.233 -14.404 -10.847 1.00 90.25 85 PHE A C 1
ATOM 622 O O . PHE A 1 85 ? -2.835 -14.628 -11.986 1.00 90.25 85 PHE A O 1
ATOM 629 N N . PHE A 1 86 ? -3.442 -13.154 -10.430 1.00 88.25 86 PHE A N 1
ATOM 630 C CA . PHE A 1 86 ? -3.171 -11.991 -11.277 1.00 88.25 86 PHE A CA 1
ATOM 631 C C . PHE A 1 86 ? -1.673 -11.785 -11.500 1.00 88.25 86 PHE A C 1
ATOM 633 O O . PHE A 1 86 ? -1.277 -11.368 -12.581 1.00 88.25 86 PHE A O 1
ATOM 640 N N . GLY A 1 87 ? -0.836 -12.115 -10.515 1.00 86.44 87 GLY A N 1
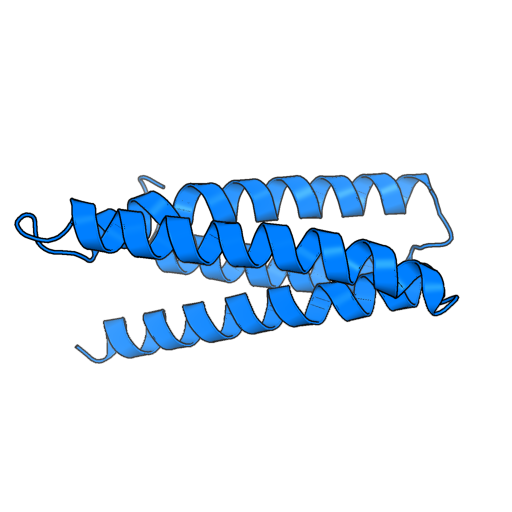ATOM 641 C CA . GLY A 1 87 ? 0.616 -12.060 -10.637 1.00 86.44 87 GLY A CA 1
ATOM 642 C C . GLY A 1 87 ? 1.135 -12.937 -11.774 1.00 86.44 87 GLY A C 1
ATOM 643 O O . GLY A 1 87 ? 1.937 -12.466 -12.575 1.00 86.44 87 GLY A O 1
ATOM 644 N N . SER A 1 88 ? 0.640 -14.174 -11.903 1.00 84.69 88 SER A N 1
ATOM 645 C CA . SER A 1 88 ? 1.006 -15.038 -13.034 1.00 84.69 88 SER A CA 1
ATOM 646 C C . SER A 1 88 ? 0.458 -14.514 -14.365 1.00 84.69 88 SER A C 1
ATOM 648 O O . SER A 1 88 ? 1.185 -14.503 -15.359 1.00 84.69 88 SER A O 1
ATOM 650 N N . LEU A 1 89 ? -0.778 -14.003 -14.377 1.00 87.31 89 LEU A N 1
ATOM 651 C CA . LEU A 1 89 ? -1.411 -13.434 -15.571 1.00 87.31 89 LEU A CA 1
ATOM 652 C C . LEU A 1 89 ? -0.663 -12.195 -16.100 1.00 87.31 89 LEU A C 1
ATOM 654 O O . LEU A 1 89 ? -0.521 -12.022 -17.308 1.00 87.31 89 LEU A O 1
ATOM 658 N N . ILE A 1 90 ? -0.142 -11.347 -15.206 1.00 85.62 90 ILE A N 1
ATOM 659 C CA . ILE A 1 90 ? 0.618 -10.134 -15.553 1.00 85.62 90 ILE A CA 1
ATOM 660 C C . ILE A 1 90 ? 1.854 -10.466 -16.402 1.00 85.62 90 ILE A C 1
ATOM 662 O O . ILE A 1 90 ? 2.162 -9.729 -17.340 1.00 85.62 90 ILE A O 1
ATOM 666 N N . PHE A 1 91 ? 2.519 -11.596 -16.144 1.00 81.19 91 PHE A N 1
ATOM 667 C CA . PHE A 1 91 ? 3.654 -12.040 -16.958 1.00 81.19 91 PHE A CA 1
ATOM 668 C C . PHE A 1 91 ? 3.243 -12.507 -18.361 1.00 81.19 91 PHE A C 1
ATOM 670 O O . PHE A 1 91 ? 4.041 -12.408 -19.290 1.00 81.19 91 PHE A O 1
ATOM 677 N N . THR A 1 92 ? 1.997 -12.952 -18.557 1.00 86.44 92 THR A N 1
ATOM 678 C CA . THR A 1 92 ? 1.481 -13.335 -19.883 1.00 86.44 92 THR A CA 1
ATOM 679 C C . THR A 1 92 ? 1.282 -12.127 -20.805 1.00 86.44 92 THR A C 1
ATOM 681 O O . THR A 1 92 ? 1.396 -12.257 -22.021 1.00 86.44 92 THR A O 1
ATOM 684 N N . PHE A 1 93 ? 1.051 -10.932 -20.254 1.00 84.06 93 PHE A N 1
ATOM 685 C CA . PHE A 1 93 ? 0.862 -9.707 -21.040 1.00 84.06 93 PHE A CA 1
ATOM 686 C C . PHE A 1 93 ? 2.164 -9.121 -21.623 1.00 84.06 93 PHE A C 1
ATOM 688 O O . PHE A 1 93 ? 2.109 -8.066 -22.251 1.00 84.06 93 PHE A O 1
ATOM 695 N N . ASN A 1 94 ? 3.322 -9.779 -21.443 1.00 81.94 94 ASN A N 1
ATOM 696 C CA . ASN A 1 94 ? 4.641 -9.313 -21.912 1.00 81.94 94 ASN A CA 1
ATOM 697 C C . ASN A 1 94 ? 4.945 -7.850 -21.531 1.00 81.94 94 ASN A C 1
ATOM 699 O O . ASN A 1 94 ? 5.571 -7.099 -22.279 1.00 81.94 94 ASN A O 1
ATOM 703 N N . LEU A 1 95 ? 4.478 -7.430 -20.354 1.00 84.25 95 LEU A N 1
ATOM 704 C CA . LEU A 1 95 ? 4.715 -6.088 -19.841 1.00 84.25 95 LEU A CA 1
ATOM 705 C C . LEU A 1 95 ? 6.190 -5.913 -19.471 1.00 84.25 95 LEU A C 1
ATOM 707 O O . LEU A 1 95 ? 6.849 -6.837 -18.992 1.00 84.25 95 LEU A O 1
ATOM 711 N N . SER A 1 96 ? 6.702 -4.695 -19.645 1.00 87.25 96 SER A N 1
ATOM 712 C CA . SER A 1 96 ? 8.022 -4.346 -19.125 1.00 87.25 96 SER A CA 1
ATOM 713 C C . SER A 1 96 ? 8.028 -4.441 -17.596 1.00 87.25 96 SER A C 1
ATOM 715 O O . SER A 1 96 ? 7.015 -4.190 -16.940 1.00 87.25 96 SER A O 1
ATOM 717 N N . LEU A 1 97 ? 9.191 -4.748 -17.010 1.00 86.00 97 LEU A N 1
ATOM 718 C CA . LEU A 1 97 ? 9.368 -4.819 -15.553 1.00 86.00 97 LEU A CA 1
ATOM 719 C C . LEU A 1 97 ? 8.872 -3.537 -14.852 1.00 86.00 97 LEU A C 1
ATOM 721 O O . LEU A 1 97 ? 8.236 -3.591 -13.805 1.00 86.00 97 LEU A O 1
ATOM 725 N N . SER A 1 98 ? 9.108 -2.385 -15.486 1.00 88.75 98 SER A N 1
ATOM 726 C CA . SER A 1 98 ? 8.618 -1.077 -15.045 1.00 88.75 98 SER A CA 1
ATOM 727 C C . SER A 1 98 ? 7.085 -1.013 -14.984 1.00 88.75 98 SER A C 1
ATOM 729 O O . SER A 1 98 ? 6.517 -0.606 -13.970 1.00 88.75 98 SER A O 1
ATOM 731 N N . GLY A 1 99 ? 6.404 -1.508 -16.025 1.00 88.94 99 GLY A N 1
ATOM 732 C CA . GLY A 1 99 ? 4.943 -1.583 -16.076 1.00 88.94 99 GLY A CA 1
ATOM 733 C C . GLY A 1 99 ? 4.347 -2.440 -14.957 1.00 88.94 99 GLY A C 1
ATOM 734 O O . GLY A 1 99 ? 3.327 -2.067 -14.378 1.00 88.94 99 GLY A O 1
ATOM 735 N N . ILE A 1 100 ? 5.016 -3.537 -14.588 1.00 91.31 100 ILE A N 1
ATOM 736 C CA . ILE A 1 100 ? 4.590 -4.398 -13.475 1.00 91.31 100 ILE A CA 1
ATOM 737 C C . ILE A 1 100 ? 4.608 -3.616 -12.155 1.00 91.31 100 ILE A C 1
ATOM 739 O O . ILE A 1 100 ? 3.624 -3.639 -11.414 1.00 91.31 100 ILE A O 1
ATOM 743 N N . PHE A 1 101 ? 5.680 -2.873 -11.868 1.00 91.62 101 PHE A N 1
ATOM 744 C CA . PHE A 1 101 ? 5.759 -2.077 -10.640 1.00 91.62 101 PHE A CA 1
ATOM 745 C C . PHE A 1 101 ? 4.716 -0.956 -10.587 1.00 91.62 101 PHE A C 1
ATOM 747 O O . PHE A 1 101 ? 4.145 -0.720 -9.522 1.00 91.62 101 PHE A O 1
ATOM 754 N N . PHE A 1 102 ? 4.395 -0.315 -11.716 1.00 91.12 102 PHE A N 1
ATOM 755 C CA . PHE A 1 102 ? 3.318 0.680 -11.758 1.00 91.12 102 PHE A CA 1
ATOM 756 C C . PHE A 1 102 ? 1.937 0.069 -11.496 1.00 91.12 102 PHE A C 1
ATOM 758 O O . PHE A 1 102 ? 1.134 0.665 -10.778 1.00 91.12 102 PHE A O 1
ATOM 765 N N . ILE A 1 103 ? 1.669 -1.139 -11.997 1.00 92.38 103 ILE A N 1
ATOM 766 C CA . ILE A 1 103 ? 0.425 -1.860 -11.688 1.00 92.38 103 ILE A CA 1
ATOM 767 C C . ILE A 1 103 ? 0.354 -2.194 -10.193 1.00 92.38 103 ILE A C 1
ATOM 769 O O . ILE A 1 103 ? -0.697 -2.019 -9.581 1.00 92.38 103 ILE A O 1
ATOM 773 N N . LEU A 1 104 ? 1.466 -2.611 -9.579 1.00 91.69 104 LEU A N 1
ATOM 774 C CA . LEU A 1 104 ? 1.542 -2.901 -8.139 1.00 91.69 104 LEU A CA 1
ATOM 775 C C . LEU A 1 104 ? 1.450 -1.641 -7.254 1.00 91.69 104 LEU A C 1
ATOM 777 O O . LEU A 1 104 ? 1.035 -1.720 -6.091 1.00 91.69 104 LEU A O 1
ATOM 781 N N . ALA A 1 105 ? 1.758 -0.466 -7.803 1.00 93.38 105 ALA A N 1
ATOM 782 C CA . ALA A 1 105 ? 1.561 0.814 -7.129 1.00 93.38 105 ALA A CA 1
ATOM 783 C C . ALA A 1 105 ? 0.061 1.134 -6.921 1.00 93.38 105 ALA A C 1
ATOM 785 O O . ALA A 1 105 ? -0.324 1.734 -5.919 1.00 93.38 105 ALA A O 1
ATOM 786 N N . LEU A 1 106 ? -0.826 0.689 -7.816 1.00 93.38 106 LEU A N 1
ATOM 787 C CA . LEU A 1 106 ? -2.264 0.968 -7.707 1.00 93.38 106 LEU A CA 1
ATOM 788 C C . LEU A 1 106 ? -2.921 0.399 -6.430 1.00 93.38 106 LEU A C 1
ATOM 790 O O . LEU A 1 106 ? -3.504 1.180 -5.673 1.00 93.38 106 LEU A O 1
ATOM 794 N N . PRO A 1 107 ? -2.837 -0.910 -6.113 1.00 92.44 107 PRO A N 1
ATOM 795 C CA . PRO A 1 107 ? -3.463 -1.459 -4.908 1.00 92.44 107 PRO A CA 1
ATOM 796 C C . PRO A 1 107 ? -2.846 -0.918 -3.610 1.00 92.44 107 PRO A C 1
ATOM 798 O O . PRO A 1 107 ? -3.547 -0.781 -2.600 1.00 92.44 107 PRO A O 1
ATOM 801 N N . THR A 1 108 ? -1.558 -0.553 -3.619 1.00 93.19 108 THR A N 1
ATOM 802 C CA . THR A 1 108 ? -0.932 0.101 -2.459 1.00 93.19 108 THR A CA 1
ATOM 803 C C . THR A 1 108 ? -1.470 1.511 -2.241 1.00 93.19 108 THR A C 1
ATOM 805 O O . THR A 1 108 ? -1.764 1.878 -1.100 1.00 93.19 108 THR A O 1
ATOM 808 N N . PHE A 1 109 ? -1.712 2.266 -3.311 1.00 94.69 109 PHE A N 1
ATOM 809 C CA . PHE A 1 109 ? -2.352 3.576 -3.219 1.00 94.69 109 PHE A CA 1
ATOM 810 C C . PHE A 1 109 ? -3.814 3.495 -2.759 1.00 94.69 109 PHE A C 1
ATOM 812 O O . PHE A 1 109 ? -4.241 4.269 -1.901 1.00 94.69 109 PHE A O 1
ATOM 819 N N . ILE A 1 110 ? -4.572 2.507 -3.245 1.00 94.62 110 ILE A N 1
ATOM 820 C CA . ILE A 1 110 ? -5.949 2.252 -2.786 1.00 94.62 110 ILE A CA 1
ATOM 821 C C . ILE A 1 110 ? -5.971 1.973 -1.275 1.00 94.62 110 ILE A C 1
ATOM 823 O O . ILE A 1 110 ? -6.810 2.513 -0.552 1.00 94.62 110 ILE A O 1
ATOM 827 N N . SER A 1 111 ? -5.006 1.197 -0.776 1.00 92.38 111 SER A N 1
ATOM 828 C CA . SER A 1 111 ? -4.862 0.915 0.659 1.00 92.38 111 SER A CA 1
ATOM 829 C C . SER A 1 111 ? -4.578 2.186 1.470 1.00 92.38 111 SER A C 1
ATOM 831 O O . SER A 1 111 ? -5.157 2.389 2.541 1.00 92.38 111 SER A O 1
ATOM 833 N N . PHE A 1 112 ? -3.740 3.087 0.944 1.00 93.62 112 PHE A N 1
ATOM 834 C CA . PHE A 1 112 ? -3.497 4.399 1.546 1.00 93.62 112 PHE A CA 1
ATOM 835 C C . PHE A 1 112 ? -4.770 5.257 1.617 1.00 93.62 112 PHE A C 1
ATOM 837 O O . PHE A 1 112 ? -5.040 5.859 2.662 1.00 93.62 112 PHE A O 1
ATOM 844 N N . ILE A 1 113 ? -5.570 5.299 0.547 1.00 94.44 113 ILE A N 1
ATOM 845 C CA . ILE A 1 113 ? -6.838 6.044 0.521 1.00 94.44 113 ILE A CA 1
ATOM 846 C C . ILE A 1 113 ? -7.810 5.477 1.561 1.00 94.44 113 ILE A C 1
ATOM 848 O O . ILE A 1 113 ? -8.350 6.238 2.364 1.00 94.44 113 ILE A O 1
ATOM 852 N N . ALA A 1 114 ? -7.984 4.155 1.610 1.00 91.81 114 ALA A N 1
ATOM 853 C CA . ALA A 1 114 ? -8.883 3.504 2.564 1.00 91.81 114 ALA A CA 1
ATOM 854 C C . ALA A 1 114 ? -8.510 3.822 4.025 1.00 91.81 114 ALA A C 1
ATOM 856 O O . ALA A 1 114 ? -9.366 4.180 4.837 1.00 91.81 114 ALA A O 1
ATOM 857 N N . LEU A 1 115 ? -7.216 3.771 4.356 1.00 90.62 115 LEU A N 1
ATOM 858 C CA . LEU A 1 115 ? -6.727 4.139 5.688 1.00 90.62 115 LEU A CA 1
ATOM 859 C C . LEU A 1 115 ? -6.865 5.638 5.972 1.00 90.62 115 LEU A C 1
ATOM 861 O O . LEU A 1 115 ? -7.156 6.025 7.104 1.00 90.62 115 LEU A O 1
ATOM 865 N N . SER A 1 116 ? -6.690 6.487 4.959 1.00 90.38 116 SER A N 1
ATOM 866 C CA . SER A 1 116 ? -6.896 7.933 5.083 1.00 90.38 116 SER A CA 1
ATOM 867 C C . SER A 1 116 ? -8.352 8.264 5.407 1.00 90.38 116 SER A C 1
ATOM 869 O O . SER A 1 116 ? -8.604 9.042 6.327 1.00 90.38 116 SER A O 1
ATOM 871 N N . LEU A 1 117 ? -9.301 7.619 4.723 1.00 91.12 117 LEU A N 1
ATOM 872 C CA . LEU A 1 117 ? -10.734 7.752 4.997 1.00 91.12 117 LEU A CA 1
ATOM 873 C C . LEU A 1 117 ? -11.081 7.307 6.422 1.00 91.12 117 LEU A C 1
ATOM 875 O O . LEU A 1 117 ? -11.794 8.025 7.123 1.00 91.12 117 LEU A O 1
ATOM 879 N N . LYS A 1 118 ? -10.515 6.185 6.896 1.00 87.50 118 LYS A N 1
ATOM 880 C CA . LYS A 1 118 ? -10.682 5.744 8.293 1.00 87.50 118 LYS A CA 1
ATOM 881 C C . LYS A 1 118 ? -10.236 6.822 9.285 1.00 87.50 118 LYS A C 1
ATOM 883 O O . LYS A 1 118 ? -10.956 7.101 10.237 1.00 87.50 118 LYS A O 1
ATOM 888 N N . VAL A 1 119 ? -9.063 7.425 9.074 1.00 86.50 119 VAL A N 1
ATOM 889 C CA . VAL A 1 119 ? -8.524 8.462 9.974 1.00 86.50 119 VAL A CA 1
ATOM 890 C C . VAL A 1 119 ? -9.408 9.711 9.991 1.00 86.50 119 VAL A C 1
ATOM 892 O O . VAL A 1 119 ? -9.582 10.312 11.048 1.00 86.50 119 VAL A O 1
ATOM 895 N N . ILE A 1 120 ? -9.967 10.107 8.845 1.00 85.50 120 ILE A N 1
ATOM 896 C CA . ILE A 1 120 ? -10.889 11.250 8.762 1.00 85.50 120 ILE A CA 1
ATOM 897 C C . ILE A 1 120 ? -12.169 10.960 9.552 1.00 85.50 120 ILE A C 1
ATOM 899 O O . ILE A 1 120 ? -12.588 11.793 10.352 1.00 85.50 120 ILE A O 1
ATOM 903 N N . TYR A 1 121 ? -12.747 9.767 9.384 1.00 84.25 121 TYR A N 1
ATOM 904 C CA . TYR A 1 121 ? -13.948 9.359 10.114 1.00 84.25 121 TYR A CA 1
ATOM 905 C C . TYR A 1 121 ? -13.720 9.307 11.632 1.00 84.25 121 TYR A C 1
ATOM 907 O O . TYR A 1 121 ? -14.555 9.763 12.404 1.00 84.25 121 TYR A O 1
ATOM 915 N N . GLU A 1 122 ? -12.563 8.805 12.062 1.00 80.56 122 GLU A N 1
ATOM 916 C CA . GLU A 1 122 ? -12.195 8.710 13.479 1.00 80.56 122 GLU A CA 1
ATOM 917 C C . GLU A 1 122 ? -11.986 10.087 14.133 1.00 80.56 122 GLU A C 1
ATOM 919 O O . GLU A 1 122 ? -12.281 10.240 15.309 1.00 80.56 122 GLU A O 1
ATOM 924 N N . LYS A 1 123 ? -11.537 11.099 13.375 1.00 75.38 123 LYS A N 1
ATOM 925 C CA . LYS A 1 123 ? -11.417 12.490 13.854 1.00 75.38 123 LYS A CA 1
ATOM 926 C C . LYS A 1 123 ? -12.739 13.259 13.892 1.00 75.38 123 LYS A C 1
ATOM 928 O O . LYS A 1 123 ? -12.806 14.291 14.548 1.00 75.38 123 LYS A O 1
ATOM 933 N N . SER A 1 124 ? -13.741 12.815 13.136 1.00 71.75 124 SER A N 1
ATOM 934 C CA . SER A 1 124 ? -15.060 13.458 13.067 1.00 71.75 124 SER A CA 1
ATOM 935 C C . SER A 1 124 ? -15.994 13.041 14.211 1.00 71.75 124 SER A C 1
ATOM 937 O O . SER A 1 124 ? -17.124 13.526 14.266 1.00 71.75 124 SER A O 1
ATOM 939 N N . LYS A 1 125 ? -15.556 12.114 15.065 1.00 56.53 125 LYS A N 1
ATOM 940 C CA . LYS A 1 125 ? -16.317 11.532 16.167 1.00 56.53 125 LYS A CA 1
ATOM 941 C C . LYS A 1 125 ? -15.769 12.027 17.499 1.00 56.53 125 LYS A C 1
ATOM 943 O O . LYS A 1 125 ? -16.599 12.215 18.411 1.00 56.53 125 LYS A O 1
#